Protein AF-A0A087NBT0-F1 (afdb_monomer)

Mean predicted aligned error: 13.33 Å

Secondary structure (DSSP, 8-state):
-EEEEEEEE-----SS--PPPEEEEEEEE----SS-HHHHHTS-TTEEEE--TTS--EEEEPP-TTTSGGGTTTS---

Sequence (78 aa):
MEYATLSTSRGTGWGDNRAGPSESVSTHVTARRLVTPDEIMRMPADTLLLLRQGERPLWASKVRYYDQREFAGLFDPA

Foldseek 3Di:
DKDKDKDWDFDDDDDPPGDHIDIDIDIDDDDDDLDDPVRVVPDDPQWDWDDDPPDDIDIDGDDDLVPDPVNPPVDDDD

Structure (mmCIF, N/CA/C/O backbone):
data_AF-A0A087NBT0-F1
#
_entry.id   AF-A0A087NBT0-F1
#
loop_
_atom_site.group_PDB
_atom_site.id
_atom_site.type_symbol
_atom_site.label_atom_id
_atom_site.label_alt_id
_atom_site.label_comp_id
_atom_site.label_asym_id
_atom_site.label_entity_id
_atom_site.label_seq_id
_atom_site.pdbx_PDB_ins_code
_atom_site.Cartn_x
_atom_site.Cartn_y
_atom_site.Cartn_z
_atom_site.occupancy
_atom_site.B_iso_or_equiv
_atom_site.auth_seq_id
_atom_site.auth_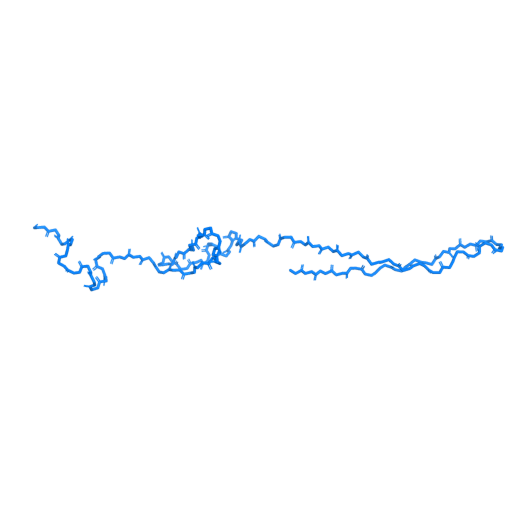comp_id
_atom_site.auth_asym_id
_atom_site.auth_atom_id
_atom_site.pdbx_PDB_model_num
ATOM 1 N N . MET A 1 1 ? 11.524 -6.486 -18.000 1.00 58.91 1 MET A N 1
ATOM 2 C CA . MET A 1 1 ? 11.207 -6.548 -19.438 1.00 58.91 1 MET A CA 1
ATOM 3 C C . MET A 1 1 ? 12.479 -6.186 -20.156 1.00 58.91 1 MET A C 1
ATOM 5 O O . MET A 1 1 ? 12.881 -5.032 -20.112 1.00 58.91 1 MET A O 1
ATOM 9 N N . GLU A 1 2 ? 13.153 -7.193 -20.685 1.00 61.19 2 GLU A N 1
ATOM 10 C CA . GLU A 1 2 ? 14.251 -6.999 -21.622 1.00 61.19 2 GLU A CA 1
ATOM 11 C C . GLU A 1 2 ? 13.651 -6.828 -23.016 1.00 61.19 2 GLU A C 1
ATOM 13 O O . GLU A 1 2 ? 12.684 -7.506 -23.363 1.00 61.19 2 GLU A O 1
ATOM 18 N N . TYR A 1 3 ? 14.178 -5.892 -23.792 1.00 65.81 3 TYR A N 1
ATOM 19 C CA . TYR A 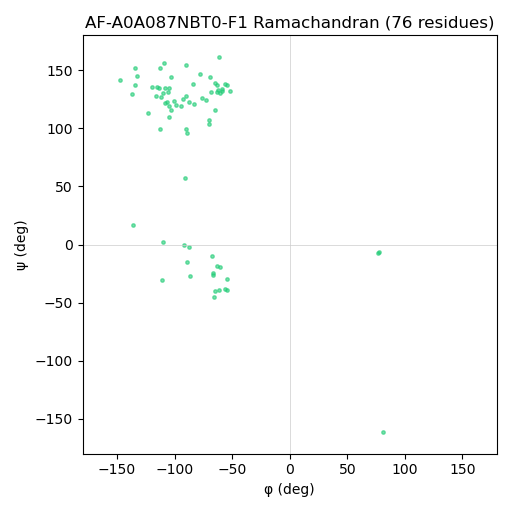1 3 ? 13.921 -5.852 -25.223 1.00 65.81 3 TYR A CA 1
ATOM 20 C C . TYR A 1 3 ? 15.243 -5.610 -25.943 1.00 65.81 3 TYR A C 1
ATOM 22 O O . TYR A 1 3 ? 16.089 -4.831 -25.491 1.00 65.81 3 TYR A O 1
ATOM 30 N N . ALA A 1 4 ? 15.430 -6.346 -27.033 1.00 71.31 4 ALA A N 1
ATOM 31 C CA . ALA A 1 4 ? 16.597 -6.256 -27.891 1.00 71.31 4 ALA A CA 1
ATOM 32 C C . ALA A 1 4 ? 16.203 -5.527 -29.175 1.00 71.31 4 ALA A C 1
ATOM 34 O O . ALA A 1 4 ? 15.199 -5.872 -29.802 1.00 71.31 4 ALA A O 1
ATOM 35 N N . THR A 1 5 ? 16.994 -4.532 -29.564 1.00 78.00 5 THR A N 1
ATOM 36 C CA . THR A 1 5 ? 16.855 -3.868 -30.861 1.00 78.00 5 THR A CA 1
ATOM 37 C C . THR A 1 5 ? 17.915 -4.427 -31.802 1.00 78.00 5 THR A C 1
ATOM 39 O O . THR A 1 5 ? 19.107 -4.392 -31.497 1.00 78.00 5 THR A O 1
ATOM 42 N N . LEU A 1 6 ? 17.476 -4.951 -32.948 1.00 80.81 6 LEU A N 1
ATOM 43 C CA . LEU A 1 6 ? 18.348 -5.415 -34.026 1.00 80.81 6 LEU A CA 1
ATOM 44 C C . LEU A 1 6 ? 18.511 -4.280 -35.040 1.00 80.81 6 L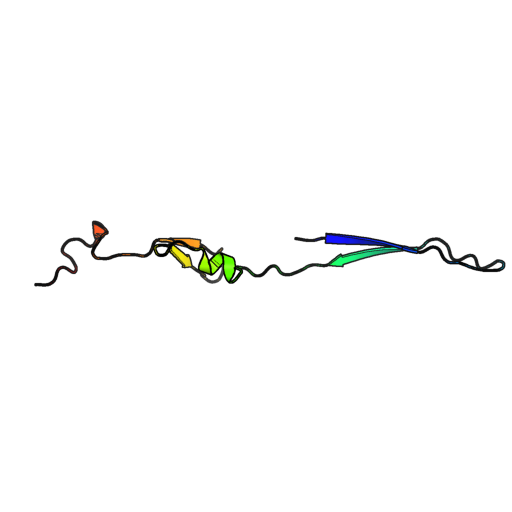EU A C 1
ATOM 46 O O . LEU A 1 6 ? 17.529 -3.821 -35.623 1.00 80.81 6 LEU A O 1
ATOM 50 N N . SER A 1 7 ? 19.741 -3.815 -35.240 1.00 77.06 7 SER A N 1
ATOM 51 C CA . SER A 1 7 ? 20.086 -2.816 -36.250 1.00 77.06 7 SER A CA 1
ATOM 52 C C . SER A 1 7 ? 20.935 -3.467 -37.334 1.00 77.06 7 SER A C 1
ATOM 54 O O . SER A 1 7 ? 21.955 -4.085 -37.039 1.00 77.06 7 SER A O 1
ATOM 56 N N . THR A 1 8 ? 20.531 -3.325 -38.595 1.00 79.12 8 THR A N 1
ATOM 57 C CA . THR A 1 8 ? 21.339 -3.744 -39.745 1.00 79.12 8 THR A CA 1
ATOM 58 C C . THR A 1 8 ? 21.686 -2.509 -40.560 1.00 79.12 8 THR A C 1
ATOM 60 O O . THR A 1 8 ? 20.820 -1.705 -40.903 1.00 79.12 8 THR A O 1
ATOM 63 N N . SER A 1 9 ? 22.967 -2.321 -40.850 1.00 73.31 9 SER A N 1
ATOM 64 C CA . SER A 1 9 ? 23.449 -1.233 -41.696 1.00 73.31 9 SER A CA 1
ATOM 65 C C . SER A 1 9 ? 24.160 -1.814 -42.909 1.00 73.31 9 SER A C 1
ATOM 67 O O . SER A 1 9 ? 24.924 -2.772 -42.808 1.00 73.31 9 SER A O 1
ATOM 69 N N . ARG A 1 10 ? 23.883 -1.259 -44.090 1.00 70.31 10 ARG A N 1
ATOM 70 C CA . ARG A 1 10 ? 24.563 -1.623 -45.336 1.00 70.31 10 ARG A CA 1
ATOM 71 C C . ARG A 1 10 ? 25.534 -0.504 -45.674 1.00 70.31 10 ARG A C 1
ATOM 73 O O . ARG A 1 10 ? 25.111 0.637 -45.837 1.00 70.31 10 ARG A O 1
ATOM 80 N N . GLY A 1 11 ? 26.822 -0.818 -45.744 1.00 64.75 11 GLY A N 1
ATOM 81 C CA . GLY A 1 11 ? 27.831 0.166 -46.103 1.00 64.75 11 GLY A CA 1
ATOM 82 C C . GLY A 1 11 ? 27.766 0.508 -47.591 1.00 64.75 11 GLY A C 1
ATOM 83 O O . GLY A 1 11 ? 27.861 -0.371 -48.446 1.00 64.75 11 GLY A O 1
ATOM 84 N N . THR A 1 12 ? 27.619 1.790 -47.918 1.00 67.06 12 THR A N 1
ATOM 85 C CA . THR A 1 12 ? 27.713 2.271 -49.302 1.00 67.06 12 THR A CA 1
ATOM 86 C C . THR A 1 12 ? 29.174 2.609 -49.592 1.00 67.06 12 THR A C 1
ATOM 88 O O . THR A 1 12 ? 29.654 3.675 -49.220 1.00 67.06 12 THR A O 1
ATOM 91 N N . GLY A 1 13 ? 29.906 1.672 -50.199 1.00 64.62 13 GLY A N 1
ATOM 92 C CA . GLY A 1 13 ? 31.287 1.873 -50.653 1.00 64.62 13 GLY A CA 1
ATOM 93 C C . GLY A 1 13 ? 31.357 2.069 -52.168 1.00 64.62 13 GLY A C 1
ATOM 94 O O . GLY A 1 13 ? 30.604 1.430 -52.905 1.00 64.62 13 GLY A O 1
ATOM 95 N N . TRP A 1 14 ? 32.261 2.930 -52.637 1.00 68.50 14 TRP A N 1
ATOM 96 C CA . TRP A 1 14 ? 32.536 3.133 -54.063 1.00 68.50 14 TRP A CA 1
ATOM 97 C C . TRP A 1 14 ? 33.972 2.695 -54.382 1.00 68.50 14 TRP A C 1
ATOM 99 O O . TRP A 1 14 ? 34.891 2.983 -53.618 1.00 68.50 14 TRP A O 1
ATOM 109 N N . GLY A 1 15 ? 34.159 1.961 -55.483 1.00 69.38 15 GLY A N 1
ATOM 110 C CA . GLY A 1 15 ? 35.404 1.237 -55.777 1.00 69.38 15 GLY A CA 1
ATOM 111 C C . GLY A 1 15 ? 35.505 -0.111 -55.045 1.00 69.38 15 GLY A C 1
ATOM 112 O O . GLY A 1 15 ? 34.498 -0.652 -54.584 1.00 69.38 15 GLY A O 1
ATOM 113 N N . ASP A 1 16 ? 36.718 -0.659 -54.933 1.00 67.31 16 ASP A N 1
ATOM 114 C CA . ASP A 1 16 ? 36.979 -1.993 -54.353 1.00 67.31 16 ASP A CA 1
ATOM 115 C C . ASP A 1 16 ? 36.700 -2.097 -52.839 1.00 67.31 16 ASP A C 1
ATOM 117 O O . ASP A 1 16 ? 36.612 -3.192 -52.286 1.00 67.31 16 ASP A O 1
ATOM 121 N N . ASN A 1 17 ? 36.454 -0.970 -52.165 1.00 66.06 17 ASN A N 1
ATOM 122 C CA . ASN A 1 17 ? 36.184 -0.900 -50.728 1.00 66.06 17 ASN A CA 1
ATOM 123 C C . ASN A 1 17 ? 34.681 -1.006 -50.408 1.00 66.06 17 ASN A C 1
ATOM 125 O O . ASN A 1 17 ? 34.101 -0.116 -49.779 1.00 66.06 17 ASN A O 1
ATOM 129 N N . ARG A 1 18 ? 34.016 -2.087 -50.838 1.00 63.88 18 ARG A N 1
ATOM 130 C CA . ARG A 1 18 ? 32.622 -2.348 -50.431 1.00 63.88 18 ARG A CA 1
ATOM 131 C C . ARG A 1 18 ? 32.578 -2.724 -48.949 1.00 63.88 18 ARG A C 1
ATOM 133 O O . ARG A 1 18 ? 32.948 -3.833 -48.577 1.00 63.88 18 ARG A O 1
ATOM 140 N N . ALA A 1 19 ? 32.090 -1.816 -48.109 1.00 68.12 19 ALA A N 1
ATOM 141 C CA . ALA A 1 19 ? 31.762 -2.140 -46.727 1.00 68.12 19 ALA A CA 1
ATOM 142 C C . ALA A 1 19 ? 30.597 -3.149 -46.706 1.00 68.12 19 ALA A C 1
ATOM 144 O O . ALA A 1 19 ? 29.500 -2.863 -47.189 1.00 68.12 19 ALA A O 1
ATOM 145 N N . GLY A 1 20 ? 30.859 -4.356 -46.196 1.00 69.38 20 GLY A N 1
ATOM 146 C CA . GLY A 1 20 ? 29.848 -5.402 -46.045 1.00 69.38 20 GLY A CA 1
ATOM 147 C C . GLY A 1 20 ? 28.707 -4.978 -45.108 1.00 69.38 20 GLY A C 1
ATOM 148 O O . GLY A 1 20 ? 28.860 -4.026 -44.338 1.00 69.38 20 GLY A O 1
ATOM 149 N N . PRO A 1 21 ? 27.543 -5.647 -45.170 1.00 73.19 21 PRO A N 1
ATOM 150 C CA . PRO A 1 21 ? 26.468 -5.409 -44.215 1.00 73.19 21 PRO A CA 1
ATOM 151 C C . PRO A 1 21 ? 26.963 -5.687 -42.789 1.00 73.19 21 PRO A C 1
ATOM 153 O O . PRO A 1 21 ? 27.583 -6.717 -42.537 1.00 73.19 21 PRO A O 1
ATOM 156 N N . SER A 1 22 ? 26.694 -4.760 -41.874 1.00 76.56 22 SER A N 1
ATOM 157 C CA . SER A 1 22 ? 26.995 -4.884 -40.450 1.00 76.56 22 SER A CA 1
ATOM 158 C C . SER A 1 22 ? 25.692 -5.032 -39.676 1.00 76.56 22 SER A C 1
ATOM 160 O O . SER A 1 22 ? 24.759 -4.248 -39.865 1.00 76.56 22 SER A O 1
ATOM 162 N N . GLU A 1 23 ? 25.629 -6.037 -38.811 1.00 80.50 23 GLU A N 1
ATOM 163 C CA . GLU A 1 23 ? 24.520 -6.273 -37.892 1.00 80.50 23 GLU A CA 1
ATOM 164 C C . GLU A 1 23 ? 24.984 -5.953 -36.471 1.00 80.50 23 GLU A C 1
ATOM 166 O O . GLU A 1 23 ? 26.093 -6.292 -36.060 1.00 80.50 23 GLU A O 1
ATOM 171 N N . SER A 1 24 ? 24.161 -5.232 -35.721 1.00 78.69 24 SER A N 1
ATOM 172 C CA . SER A 1 24 ? 24.448 -4.822 -34.351 1.00 78.69 24 SER A CA 1
ATOM 173 C C . SER A 1 24 ? 23.206 -5.018 -33.499 1.00 78.69 24 SER A C 1
ATOM 175 O O . SER A 1 24 ? 22.119 -4.556 -33.848 1.00 78.69 24 SER A O 1
ATOM 177 N N . VAL A 1 25 ? 23.377 -5.697 -32.369 1.00 80.56 25 VAL A N 1
ATOM 178 C CA . VAL A 1 25 ? 22.308 -5.962 -31.403 1.00 80.56 25 VAL A CA 1
ATOM 179 C C . VAL A 1 25 ? 22.529 -5.072 -30.187 1.00 80.56 25 VAL A C 1
ATOM 181 O O . VAL A 1 25 ? 23.590 -5.142 -29.566 1.00 80.56 25 VAL A O 1
ATOM 184 N N . SER A 1 26 ? 21.547 -4.240 -29.834 1.00 77.19 26 SER A N 1
ATOM 185 C CA . SER A 1 26 ? 21.569 -3.471 -28.587 1.00 77.19 26 SER A CA 1
ATOM 186 C C . SER A 1 26 ? 20.549 -4.023 -27.592 1.00 77.19 26 SER A C 1
ATOM 188 O O . SER A 1 26 ? 19.347 -4.083 -27.859 1.00 77.19 26 SER A O 1
ATOM 190 N N . THR A 1 27 ? 21.036 -4.425 -26.417 1.00 75.69 27 THR A N 1
ATOM 191 C CA . THR A 1 27 ? 20.200 -4.927 -25.320 1.00 75.69 27 THR A CA 1
ATOM 192 C C . THR A 1 27 ? 19.970 -3.813 -24.311 1.00 75.69 27 THR A C 1
ATOM 194 O O . THR A 1 27 ? 20.921 -3.306 -23.715 1.00 75.69 27 THR A O 1
ATOM 197 N N . HIS A 1 28 ? 18.710 -3.444 -24.086 1.00 73.31 28 HIS A N 1
ATOM 198 C CA . HIS A 1 28 ? 18.348 -2.454 -23.075 1.00 73.31 28 HIS A CA 1
ATOM 199 C C . HIS A 1 28 ? 17.729 -3.146 -21.860 1.00 73.31 28 HIS A C 1
ATOM 201 O O . HIS A 1 28 ? 16.602 -3.641 -21.901 1.00 73.31 28 HIS A O 1
ATOM 207 N N . VAL A 1 29 ? 18.466 -3.154 -20.748 1.00 71.12 29 VAL A N 1
ATOM 208 C CA . VAL A 1 29 ? 17.950 -3.600 -19.451 1.00 71.12 29 VAL A CA 1
ATOM 209 C C . VAL A 1 29 ? 17.354 -2.388 -18.744 1.00 71.12 29 VAL A C 1
ATOM 211 O O . VAL A 1 29 ? 18.072 -1.576 -18.166 1.00 71.12 29 VAL A O 1
ATOM 214 N N . THR A 1 30 ? 16.031 -2.236 -18.803 1.00 68.12 30 THR A N 1
ATOM 215 C CA . THR A 1 30 ? 15.342 -1.233 -17.983 1.00 68.12 30 THR A CA 1
ATOM 216 C C . THR A 1 30 ? 15.006 -1.832 -16.619 1.00 68.12 30 THR A C 1
ATOM 218 O O . THR A 1 30 ? 14.336 -2.865 -16.516 1.00 68.12 30 THR A O 1
ATOM 221 N N . ALA A 1 31 ? 15.487 -1.198 -15.550 1.00 63.16 31 ALA A N 1
ATOM 222 C CA . ALA A 1 31 ? 15.068 -1.540 -14.201 1.00 63.16 31 ALA A CA 1
ATOM 223 C C . ALA A 1 31 ? 13.612 -1.085 -14.023 1.00 63.16 31 ALA A C 1
ATOM 225 O O . ALA A 1 31 ? 13.334 0.108 -13.880 1.00 63.16 31 ALA A O 1
ATOM 226 N N . ARG A 1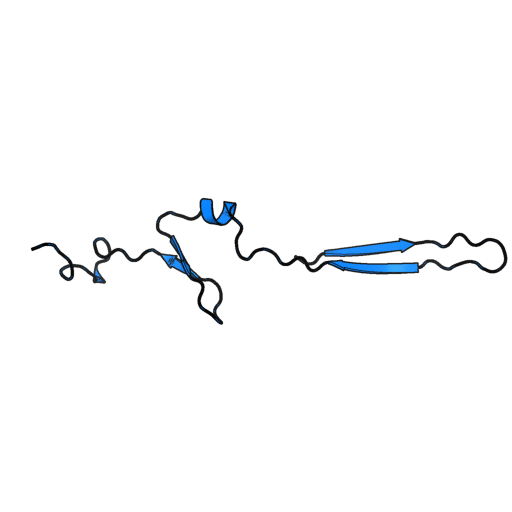 32 ? 12.658 -2.029 -14.054 1.00 70.25 32 ARG A N 1
ATOM 227 C CA . ARG A 1 32 ? 11.270 -1.718 -13.688 1.00 70.25 32 ARG A CA 1
ATOM 228 C C . ARG A 1 32 ? 11.274 -1.275 -12.226 1.00 70.25 32 ARG A C 1
ATOM 230 O O . ARG A 1 32 ? 11.872 -1.9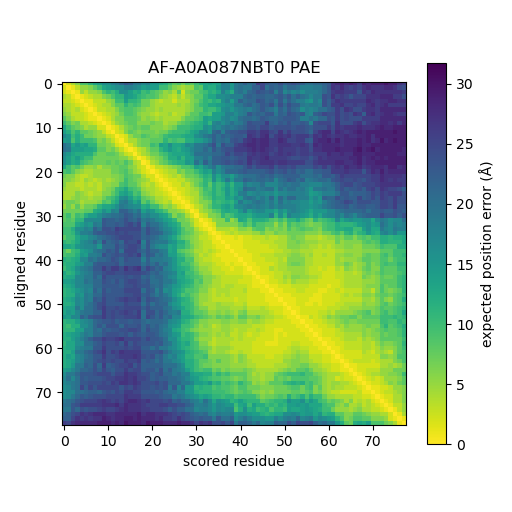40 -11.380 1.00 70.25 32 ARG A O 1
ATOM 237 N N . ARG A 1 33 ? 10.587 -0.171 -11.925 1.00 67.94 33 ARG A N 1
ATOM 238 C CA . ARG A 1 33 ? 10.303 0.192 -10.532 1.00 67.94 33 ARG A CA 1
ATOM 239 C C . ARG A 1 33 ? 9.610 -0.989 -9.854 1.00 67.94 33 ARG A C 1
ATOM 241 O O . ARG A 1 33 ? 8.733 -1.601 -10.460 1.00 67.94 33 ARG A O 1
ATOM 248 N N . LEU A 1 34 ? 10.008 -1.295 -8.620 1.00 75.00 34 LEU A N 1
ATOM 249 C CA . LEU A 1 34 ? 9.424 -2.397 -7.848 1.00 75.00 34 LEU A CA 1
ATOM 250 C C . LEU A 1 34 ? 7.902 -2.258 -7.742 1.00 75.00 34 LEU A C 1
ATOM 252 O O . LEU A 1 34 ? 7.196 -3.249 -7.875 1.00 75.00 34 LEU A O 1
ATOM 256 N N . VAL A 1 35 ? 7.428 -1.023 -7.559 1.00 80.94 35 VAL A N 1
ATOM 257 C CA . VAL A 1 35 ? 6.017 -0.640 -7.599 1.00 80.94 35 VAL A CA 1
ATOM 258 C C . VAL A 1 35 ? 5.912 0.783 -8.157 1.00 80.94 35 VAL A C 1
ATOM 260 O O . VAL A 1 35 ? 6.762 1.638 -7.887 1.00 80.94 35 VAL A O 1
ATOM 263 N N . THR A 1 36 ? 4.893 1.038 -8.967 1.00 85.62 36 THR A N 1
ATOM 264 C CA . THR A 1 36 ? 4.546 2.364 -9.488 1.00 85.62 36 THR A CA 1
ATOM 265 C C . THR A 1 36 ? 3.570 3.093 -8.555 1.00 85.62 36 THR A C 1
ATOM 267 O O . THR A 1 36 ? 2.804 2.454 -7.840 1.00 85.62 36 THR A O 1
ATOM 270 N N . PRO A 1 37 ? 3.543 4.437 -8.554 1.00 83.25 37 PRO A N 1
ATOM 271 C CA . PRO A 1 37 ? 2.604 5.182 -7.714 1.00 83.25 37 PRO A CA 1
ATOM 272 C C . PRO A 1 37 ? 1.133 4.816 -7.957 1.00 83.25 37 PRO A C 1
ATOM 274 O O . PRO A 1 37 ? 0.374 4.714 -7.003 1.00 83.25 37 PRO A O 1
ATOM 277 N N . ASP A 1 38 ? 0.735 4.578 -9.211 1.00 88.12 38 ASP A N 1
ATOM 278 C CA . ASP A 1 38 ? -0.632 4.159 -9.556 1.00 88.12 38 ASP A CA 1
ATOM 279 C C . ASP A 1 38 ? -0.967 2.773 -8.986 1.00 88.12 38 ASP A C 1
ATOM 281 O O . ASP A 1 38 ? -2.045 2.587 -8.427 1.00 88.12 38 ASP A O 1
ATOM 285 N N . GLU A 1 39 ? -0.017 1.830 -9.022 1.00 86.81 39 GLU A N 1
ATOM 286 C CA . GLU A 1 39 ? -0.183 0.524 -8.374 1.00 86.81 39 GLU A CA 1
ATOM 287 C C . GLU A 1 39 ? -0.375 0.672 -6.855 1.00 86.81 39 GLU A C 1
ATOM 289 O O . GLU A 1 39 ? -1.237 -0.003 -6.302 1.00 86.81 39 GLU A O 1
ATOM 294 N N . ILE A 1 40 ? 0.348 1.589 -6.191 1.00 85.38 40 ILE A N 1
ATOM 295 C CA . ILE A 1 40 ? 0.169 1.885 -4.753 1.00 85.38 40 ILE A CA 1
ATOM 296 C C . ILE A 1 40 ? -1.205 2.505 -4.485 1.00 85.38 40 ILE A C 1
ATOM 298 O O . ILE A 1 40 ? -1.891 2.113 -3.546 1.00 85.38 40 ILE A O 1
ATOM 302 N N . MET A 1 41 ? -1.624 3.471 -5.305 1.00 89.31 41 MET A N 1
ATOM 303 C CA . MET A 1 41 ? -2.893 4.183 -5.113 1.00 89.31 41 MET A CA 1
ATOM 304 C C . MET A 1 41 ? -4.120 3.288 -5.317 1.00 89.31 41 MET A C 1
ATOM 306 O O . MET A 1 41 ? -5.176 3.572 -4.758 1.00 89.31 41 MET A O 1
ATOM 310 N N . ARG A 1 42 ? -3.991 2.201 -6.084 1.00 90.38 42 ARG A N 1
ATOM 311 C CA . ARG A 1 42 ? -5.050 1.198 -6.280 1.00 90.38 42 ARG A CA 1
ATOM 312 C C . ARG A 1 42 ? -5.051 0.091 -5.226 1.00 90.38 42 ARG A C 1
ATOM 314 O O . ARG A 1 42 ? -5.903 -0.795 -5.294 1.00 90.38 42 ARG A O 1
ATOM 321 N N . MET A 1 43 ? -4.111 0.098 -4.280 1.00 89.75 43 MET A N 1
ATOM 322 C CA . MET A 1 43 ? -4.066 -0.923 -3.237 1.00 89.75 43 MET A CA 1
ATOM 323 C C . MET A 1 43 ? -5.307 -0.840 -2.336 1.00 89.75 43 MET A C 1
ATOM 325 O O . MET A 1 43 ? -5.707 0.259 -1.942 1.00 89.75 43 MET A O 1
ATOM 329 N N . PRO A 1 44 ? -5.896 -1.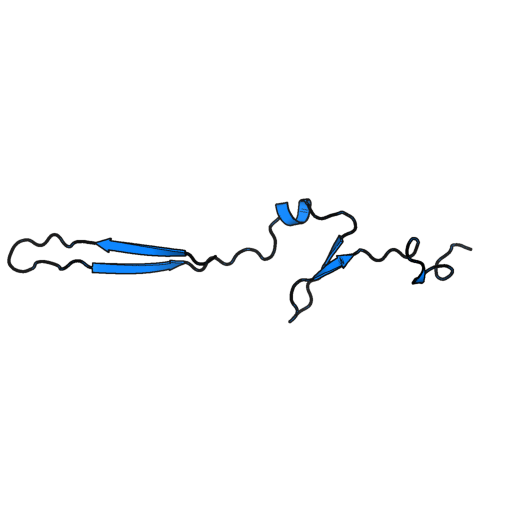988 -1.953 1.00 91.81 44 PRO A N 1
ATOM 330 C CA . PRO A 1 44 ? -6.959 -2.019 -0.959 1.00 91.81 44 PRO A CA 1
ATOM 331 C C . PRO A 1 44 ? -6.514 -1.370 0.356 1.00 91.81 44 PRO A C 1
ATOM 333 O O . PRO A 1 44 ? -5.398 -1.588 0.832 1.00 91.81 44 PRO A O 1
ATOM 336 N N . ALA A 1 45 ? -7.396 -0.577 0.968 1.00 89.00 45 ALA A N 1
ATOM 337 C CA . ALA A 1 45 ? -7.076 0.193 2.171 1.00 89.00 45 ALA A CA 1
ATOM 338 C C . ALA A 1 45 ? -6.725 -0.682 3.389 1.00 89.00 45 ALA A C 1
ATOM 340 O O . ALA A 1 45 ? -6.136 -0.197 4.355 1.00 89.00 45 ALA A O 1
ATOM 341 N N . ASP A 1 46 ? -7.092 -1.957 3.368 1.00 91.62 46 ASP A N 1
ATOM 342 C CA . ASP A 1 46 ? -6.812 -2.967 4.381 1.00 91.62 46 ASP A CA 1
ATOM 343 C C . ASP A 1 46 ? -5.525 -3.761 4.123 1.00 91.62 46 ASP A C 1
ATOM 345 O O . ASP A 1 46 ? -5.172 -4.611 4.935 1.00 91.62 46 ASP A O 1
ATOM 349 N N . THR A 1 47 ? -4.808 -3.467 3.039 1.00 91.69 47 THR A N 1
ATOM 350 C CA . THR A 1 47 ? -3.601 -4.181 2.618 1.00 91.69 47 THR A CA 1
ATOM 351 C C . THR A 1 47 ? -2.359 -3.290 2.735 1.00 91.69 47 THR A C 1
ATOM 353 O O . THR A 1 47 ? -2.426 -2.061 2.673 1.00 91.69 47 THR A O 1
ATOM 356 N N . LEU A 1 48 ? -1.205 -3.916 2.950 1.00 91.44 48 LEU A N 1
ATOM 357 C CA . LEU A 1 48 ? 0.117 -3.313 3.078 1.00 91.44 48 LEU A CA 1
ATOM 358 C C . LEU A 1 48 ? 1.133 -4.105 2.249 1.00 91.44 48 LEU A C 1
ATOM 360 O O . LEU A 1 48 ? 1.006 -5.316 2.073 1.00 91.44 48 LEU A O 1
ATOM 364 N N . LEU A 1 49 ? 2.174 -3.416 1.786 1.00 91.00 49 LEU A N 1
ATOM 365 C CA . LEU A 1 49 ? 3.330 -4.036 1.148 1.00 91.00 49 LEU A CA 1
ATOM 366 C C . LEU A 1 49 ? 4.499 -4.056 2.135 1.00 91.00 49 LEU A C 1
ATOM 368 O O . LEU A 1 49 ? 5.003 -3.004 2.527 1.00 91.00 49 LEU A O 1
ATOM 372 N N . LEU A 1 50 ? 4.934 -5.248 2.532 1.00 91.62 50 LEU A N 1
ATOM 373 C CA . LEU A 1 50 ? 6.062 -5.441 3.436 1.00 91.62 50 LEU A CA 1
ATOM 374 C C . LEU A 1 50 ? 7.351 -5.626 2.643 1.00 91.62 50 LEU A C 1
ATOM 376 O O . LEU A 1 50 ? 7.463 -6.520 1.803 1.00 91.62 50 LEU A O 1
ATOM 380 N N . LEU A 1 51 ? 8.337 -4.789 2.953 1.00 91.44 51 LEU A N 1
ATOM 381 C CA . LEU A 1 51 ? 9.671 -4.843 2.372 1.00 91.44 51 LEU A CA 1
ATOM 382 C C . LEU A 1 51 ? 10.657 -5.254 3.467 1.00 91.44 51 LEU A C 1
ATOM 384 O O . LEU A 1 51 ? 11.063 -4.435 4.289 1.00 91.44 51 LEU A O 1
ATOM 388 N N . ARG A 1 52 ? 11.021 -6.537 3.491 1.00 91.50 52 ARG A N 1
ATOM 389 C CA . ARG A 1 52 ? 12.038 -7.081 4.398 1.00 91.50 52 ARG A CA 1
ATOM 390 C C . ARG A 1 52 ? 13.316 -7.350 3.611 1.00 91.50 52 ARG A C 1
ATOM 392 O O . ARG A 1 52 ? 13.271 -7.895 2.513 1.00 91.50 52 ARG A O 1
ATOM 399 N N . GLN A 1 53 ? 14.460 -6.955 4.162 1.00 91.69 53 GLN A N 1
ATOM 400 C CA . GLN A 1 53 ? 15.748 -7.155 3.501 1.00 91.69 53 GLN A CA 1
ATOM 401 C C . GLN A 1 53 ? 15.998 -8.644 3.227 1.00 91.69 53 GLN A C 1
ATOM 403 O O . GLN A 1 53 ? 15.798 -9.480 4.105 1.00 91.69 53 GLN A O 1
ATOM 408 N N . GLY A 1 54 ? 16.445 -8.957 2.009 1.00 91.31 54 GLY A N 1
ATOM 409 C CA . GLY A 1 54 ? 16.721 -10.331 1.577 1.00 91.31 54 GLY A CA 1
ATOM 410 C C . GLY A 1 54 ? 15.478 -11.149 1.212 1.00 91.31 54 GLY A C 1
ATOM 411 O O . GLY A 1 54 ? 15.623 -12.245 0.684 1.00 91.31 54 GLY A O 1
ATOM 412 N N . GLU A 1 55 ? 14.278 -10.612 1.428 1.00 89.12 55 GLU A N 1
ATOM 413 C CA . GLU A 1 55 ? 13.011 -11.274 1.124 1.00 89.12 55 GLU A CA 1
ATOM 414 C C . GLU A 1 55 ? 12.320 -10.612 -0.066 1.00 89.12 55 GLU A C 1
ATOM 416 O O . GLU A 1 55 ? 12.525 -9.433 -0.380 1.00 89.12 55 GLU A O 1
ATOM 421 N N . ARG A 1 56 ? 11.457 -11.376 -0.738 1.00 88.00 56 ARG A N 1
ATOM 422 C CA . ARG A 1 56 ? 10.584 -10.809 -1.768 1.00 88.00 56 ARG A CA 1
ATOM 423 C C . ARG A 1 56 ? 9.532 -9.913 -1.099 1.00 88.00 56 ARG A C 1
ATOM 425 O O . ARG A 1 56 ? 9.061 -10.258 -0.016 1.00 88.00 56 ARG A O 1
ATOM 432 N N . PRO A 1 57 ? 9.131 -8.796 -1.734 1.00 89.38 57 PRO A N 1
ATOM 433 C CA . PRO A 1 57 ? 8.021 -7.986 -1.249 1.00 89.38 57 PRO A CA 1
ATOM 434 C C . PRO A 1 57 ? 6.778 -8.842 -1.003 1.00 89.38 57 PRO A C 1
ATOM 436 O O . PRO A 1 57 ? 6.394 -9.634 -1.867 1.00 89.38 57 PRO A O 1
ATOM 439 N N . LEU A 1 58 ? 6.160 -8.672 0.164 1.00 90.44 58 LEU A N 1
ATOM 440 C CA . LEU A 1 58 ? 5.001 -9.456 0.575 1.00 90.44 58 LEU A CA 1
ATOM 441 C C . LEU A 1 58 ? 3.760 -8.574 0.674 1.00 90.44 58 LEU A C 1
ATOM 443 O O . LEU A 1 58 ? 3.792 -7.498 1.268 1.00 90.44 58 LEU A O 1
ATOM 447 N N . TRP A 1 59 ? 2.657 -9.073 0.132 1.00 90.25 59 TRP A N 1
ATOM 448 C CA . TRP A 1 59 ? 1.334 -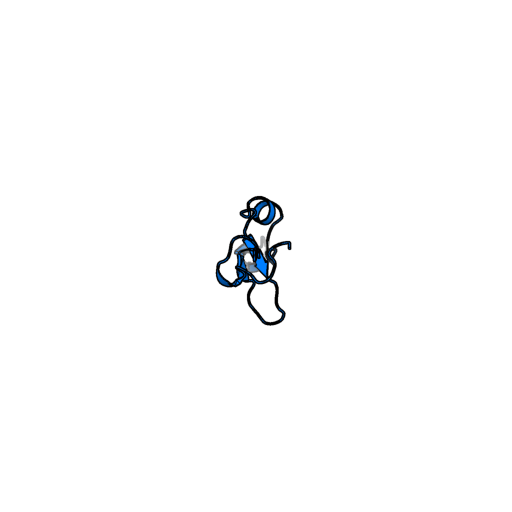8.497 0.329 1.00 90.25 59 TRP A CA 1
ATOM 449 C C . TR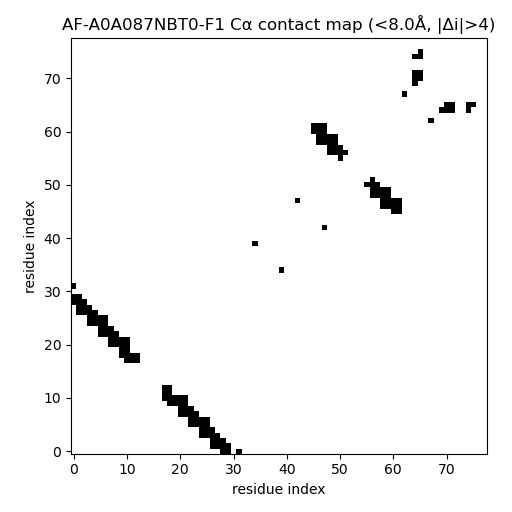P A 1 59 ? 0.765 -9.011 1.648 1.00 90.25 59 TRP A C 1
ATOM 451 O O . TRP A 1 59 ? 0.641 -10.221 1.833 1.00 90.25 59 TRP A O 1
ATOM 461 N N . ALA A 1 60 ? 0.450 -8.103 2.567 1.00 91.50 60 ALA A N 1
ATOM 462 C CA . ALA A 1 60 ? -0.016 -8.444 3.905 1.00 91.50 60 ALA A CA 1
ATOM 463 C C . ALA A 1 60 ? -1.257 -7.639 4.289 1.00 91.50 60 ALA A C 1
ATOM 465 O O . ALA A 1 60 ? -1.375 -6.461 3.955 1.00 91.50 60 ALA A O 1
ATOM 466 N N . SER A 1 61 ? -2.165 -8.256 5.038 1.00 92.44 61 SER A N 1
ATOM 467 C CA . SER A 1 61 ? -3.328 -7.564 5.593 1.00 92.44 61 SER A CA 1
ATOM 468 C C . SER A 1 61 ? -2.943 -6.743 6.824 1.00 92.44 61 SER A C 1
ATOM 470 O O . SER A 1 61 ? -2.079 -7.132 7.611 1.00 92.44 61 SER A O 1
ATOM 472 N N . LYS A 1 62 ? -3.610 -5.603 7.019 1.00 90.62 62 LYS A N 1
ATOM 473 C CA . LYS A 1 62 ? -3.478 -4.789 8.231 1.00 90.62 62 LYS A CA 1
ATOM 474 C C . LYS A 1 62 ? -3.967 -5.571 9.445 1.00 90.62 62 LYS A C 1
ATOM 476 O O . LYS A 1 62 ? -5.077 -6.102 9.448 1.00 90.62 62 LYS A O 1
ATOM 481 N N . VAL A 1 63 ? -3.152 -5.576 10.496 1.00 89.38 63 VAL A N 1
ATOM 482 C CA . VAL A 1 63 ? -3.529 -6.135 11.796 1.00 89.38 63 VAL A CA 1
ATOM 483 C C . VAL A 1 63 ? -4.471 -5.159 12.500 1.00 89.38 63 VAL A C 1
ATOM 485 O O . VAL A 1 63 ? -4.151 -3.977 12.641 1.00 89.38 63 VAL A O 1
ATOM 488 N N . ARG A 1 64 ? -5.645 -5.643 12.915 1.00 88.50 64 ARG A N 1
ATOM 489 C CA . ARG A 1 64 ? -6.671 -4.859 13.619 1.00 88.50 64 ARG A CA 1
ATOM 490 C C . ARG A 1 64 ? -6.996 -5.516 14.953 1.00 88.50 64 ARG A C 1
ATOM 492 O O . ARG A 1 64 ? -7.593 -6.588 14.973 1.00 88.50 64 ARG A O 1
ATOM 499 N N . TYR A 1 65 ? -6.652 -4.846 16.049 1.00 85.94 65 TYR A N 1
ATOM 500 C CA . TYR A 1 65 ? -6.872 -5.373 17.399 1.00 85.94 65 TYR A CA 1
ATOM 501 C C . TYR A 1 65 ? -8.360 -5.503 17.771 1.00 85.94 65 TYR A C 1
ATOM 503 O O . TYR A 1 65 ? -8.710 -6.339 18.586 1.00 85.94 65 TYR A O 1
ATOM 511 N N . TYR A 1 66 ? -9.239 -4.697 17.175 1.00 84.38 66 TYR A N 1
ATOM 512 C CA . TYR A 1 66 ? -10.675 -4.699 17.486 1.00 84.38 66 TYR A CA 1
ATOM 513 C C . TYR A 1 66 ? -11.497 -5.686 16.641 1.00 84.38 66 TYR A C 1
ATOM 515 O O . TYR A 1 66 ? -12.658 -5.927 16.941 1.00 84.38 66 TYR A O 1
ATOM 523 N N . ASP A 1 67 ? -10.932 -6.203 15.548 1.00 84.88 67 ASP A N 1
ATOM 524 C CA . ASP A 1 67 ? -11.658 -7.010 14.553 1.00 84.88 67 ASP A CA 1
ATOM 525 C C . ASP A 1 67 ? -11.203 -8.476 14.570 1.00 84.88 67 ASP A C 1
ATOM 527 O O . ASP A 1 67 ? -11.972 -9.400 14.313 1.00 84.88 67 ASP A O 1
ATOM 531 N N . GLN A 1 68 ? -9.936 -8.722 14.907 1.00 85.50 68 GLN A N 1
ATOM 532 C CA . GLN A 1 68 ? -9.390 -10.073 14.902 1.00 85.50 68 GLN A CA 1
ATOM 533 C C . GLN A 1 68 ? -9.582 -10.738 16.266 1.00 85.50 68 GLN A C 1
ATOM 535 O O . GLN A 1 68 ? -9.155 -10.225 17.299 1.00 85.50 68 GLN A O 1
ATOM 540 N N . ARG A 1 69 ? -10.176 -11.939 16.248 1.00 82.75 69 ARG A N 1
ATOM 541 C CA . ARG A 1 69 ? -10.492 -12.746 17.441 1.00 82.75 69 ARG A CA 1
ATOM 542 C C . ARG A 1 69 ? -9.286 -13.003 18.347 1.00 82.75 69 ARG A C 1
ATOM 544 O O . ARG A 1 69 ? -9.457 -13.151 19.549 1.00 82.75 69 ARG A O 1
ATOM 551 N N . GLU A 1 70 ? -8.087 -13.057 17.776 1.00 84.50 70 GLU A N 1
ATOM 552 C CA . GLU A 1 70 ? -6.824 -13.250 18.503 1.00 84.50 70 GLU A CA 1
ATOM 553 C C . GLU A 1 70 ? -6.548 -12.141 19.533 1.00 84.50 70 GLU A C 1
ATOM 555 O O . GLU A 1 70 ? -5.788 -12.357 20.472 1.00 84.50 70 GLU A O 1
ATOM 560 N N . PHE A 1 71 ? -7.198 -10.982 19.388 1.00 83.44 71 PHE A N 1
ATOM 561 C CA . PHE A 1 71 ? -7.047 -9.826 20.270 1.00 83.44 71 PHE A CA 1
ATOM 562 C C . PHE A 1 71 ? -8.274 -9.541 21.151 1.00 83.44 71 PHE A C 1
ATOM 564 O O . PHE A 1 71 ? -8.252 -8.574 21.915 1.00 83.44 71 PHE A O 1
ATOM 571 N N . ALA A 1 72 ? -9.328 -10.364 21.085 1.00 82.56 72 ALA A N 1
ATOM 572 C CA . ALA A 1 72 ? -10.535 -10.170 21.890 1.00 82.56 72 ALA A CA 1
ATOM 573 C C . ALA A 1 72 ? -10.211 -10.216 23.397 1.00 82.56 72 ALA A C 1
ATOM 575 O O . ALA A 1 72 ? -9.539 -11.142 23.856 1.00 82.56 72 ALA A O 1
ATOM 576 N N . GLY A 1 73 ? -10.670 -9.227 24.171 1.00 80.81 73 GLY A N 1
ATOM 577 C CA . GLY A 1 73 ? -10.414 -9.139 25.613 1.00 80.81 73 GLY A CA 1
ATOM 578 C C . GLY A 1 73 ? -9.014 -8.661 26.018 1.00 80.81 73 GLY A C 1
ATOM 579 O O . GLY A 1 73 ? -8.787 -8.439 27.204 1.00 80.81 73 GLY A O 1
ATOM 580 N N . LEU A 1 74 ? -8.069 -8.489 25.081 1.00 79.69 74 LEU A N 1
ATOM 581 C CA . LEU A 1 74 ? -6.707 -8.020 25.394 1.00 79.69 74 LEU A CA 1
ATOM 582 C C . LEU A 1 74 ? -6.584 -6.492 25.419 1.00 79.69 74 LEU A C 1
ATOM 584 O O . LEU A 1 74 ? -5.705 -5.959 26.094 1.00 79.69 74 LEU A O 1
ATOM 588 N N . PHE A 1 75 ? -7.440 -5.795 24.669 1.00 76.88 75 PHE A N 1
ATOM 589 C CA . PHE A 1 75 ? -7.361 -4.345 24.462 1.00 76.88 75 PHE A CA 1
ATOM 590 C C . PHE A 1 75 ? -8.725 -3.649 24.569 1.00 76.88 75 PHE A C 1
ATOM 592 O O . PHE A 1 75 ? -8.872 -2.517 24.104 1.00 76.88 75 PHE A O 1
ATOM 599 N N . ASP A 1 76 ? -9.719 -4.316 25.160 1.00 76.56 76 ASP A N 1
ATOM 600 C CA . ASP A 1 76 ? -11.031 -3.716 25.386 1.00 76.56 76 ASP A CA 1
ATOM 601 C C . ASP A 1 76 ? -10.914 -2.602 26.446 1.00 76.56 76 ASP A C 1
ATOM 603 O O . ASP A 1 76 ? -10.277 -2.810 27.485 1.00 76.56 76 ASP A O 1
ATOM 607 N N . PRO A 1 77 ? -11.465 -1.399 26.191 1.00 69.75 77 PRO A N 1
ATOM 608 C CA . PRO A 1 77 ? -11.462 -0.325 27.176 1.00 69.75 77 PRO A CA 1
ATOM 609 C C . PRO A 1 77 ? -12.277 -0.740 28.411 1.00 69.75 77 PRO A C 1
ATOM 611 O O . PRO A 1 77 ? -13.345 -1.337 28.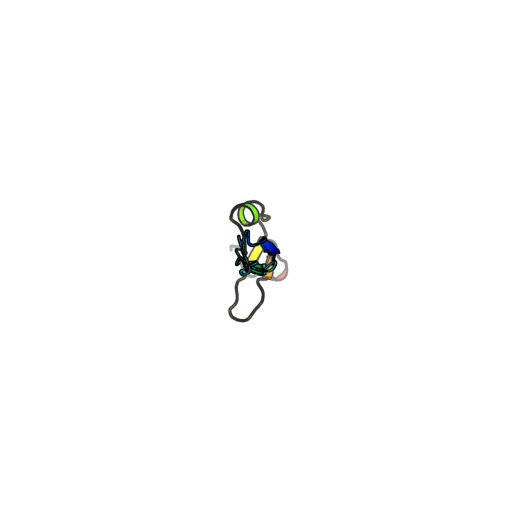272 1.00 69.75 77 PRO A O 1
ATOM 614 N N . ALA A 1 78 ? -11.736 -0.438 29.596 1.00 70.75 78 ALA A N 1
ATOM 615 C CA . ALA A 1 78 ? -12.326 -0.757 30.899 1.00 70.75 78 ALA A CA 1
ATOM 616 C C . ALA A 1 78 ? -13.671 -0.059 31.153 1.00 70.75 78 ALA A C 1
ATOM 618 O O . ALA A 1 78 ? -13.838 1.095 30.691 1.00 70.75 78 ALA A O 1
#

pLDDT: mean 79.84, std 9.56, range [58.91, 92.44]

Radius of gyration: 28.32 Å; Cα contacts (8 Å, |Δi|>4): 78; chains: 1; bounding box: 49×18×87 Å

Nearest PDB structures (foldseek):
  4c3k-assembly2_C  TM=2.259E-01  e=5.022E+00  Synechococcus elongatus

Solvent-accessible surface area (backbone atoms only — not comparable to full-atom values): 5318 Å² total; per-residue (Å²): 114,77,54,73,48,81,46,75,47,75,45,90,44,79,75,95,61,60,44,66,75,44,77,48,77,47,76,50,82,56,84,73,69,95,72,50,72,68,62,60,73,67,49,56,91,58,52,44,79,46,81,50,91,98,52,75,75,39,85,40,73,65,88,48,65,91,77,40,76,93,33,65,84,76,75,67,84,132